Protein AF-A0A484LE27-F1 (afdb_monomer)

Solvent-accessible surface area (backbone atoms only — not comparable to full-atom values): 6486 Å² total; per-residue (Å²): 139,90,85,82,89,84,85,88,77,90,80,82,85,78,84,80,78,84,73,86,63,95,59,83,79,69,67,73,42,99,85,72,49,65,82,84,65,98,44,75,65,52,48,50,50,52,53,52,55,58,72,69,45,80,71,68,74,78,73,72,70,68,64,95,54,64,64,55,58,55,50,55,53,52,53,50,51,31,51,76,70,66,49,47,88,75,65,78,86,82,84,127

Sequence (92 aa):
MAGGKSKSKASKKKGNVETTSSAPQPFPYLDGSFLEFGSEEELTRFITYFAKRPISPPRVLPELFPQQKGYYDLDNQLKESGLWPFVSRNRT

Structure (mmCIF, N/CA/C/O backbone):
data_AF-A0A484LE27-F1
#
_entry.id   AF-A0A484LE27-F1
#
loop_
_atom_site.group_PDB
_atom_site.id
_atom_site.type_symbol
_atom_site.label_atom_id
_atom_site.label_alt_id
_atom_site.label_comp_id
_atom_site.label_asym_id
_atom_site.label_entity_id
_atom_site.label_seq_id
_atom_site.pdbx_PDB_ins_code
_atom_site.Cartn_x
_atom_site.Cartn_y
_atom_site.Cartn_z
_atom_site.occupancy
_atom_site.B_iso_or_equiv
_atom_site.auth_seq_id
_atom_site.auth_comp_id
_atom_site.auth_asym_id
_atom_site.auth_atom_id
_atom_site.pdbx_PDB_model_num
ATOM 1 N N . MET A 1 1 ? -51.353 59.093 -2.646 1.00 37.44 1 MET A N 1
ATOM 2 C CA . MET A 1 1 ? -50.374 59.989 -1.994 1.00 37.44 1 MET A CA 1
ATOM 3 C C . MET A 1 1 ? -49.322 59.145 -1.295 1.00 37.44 1 MET A C 1
ATOM 5 O O . MET A 1 1 ? -49.642 58.061 -0.829 1.00 37.44 1 MET A O 1
ATOM 9 N N . ALA A 1 2 ? -48.077 59.614 -1.333 1.00 42.78 2 ALA A N 1
ATOM 10 C CA . ALA A 1 2 ? -46.867 58.930 -0.894 1.00 42.78 2 ALA A CA 1
ATOM 11 C C . ALA A 1 2 ? -46.580 59.102 0.610 1.00 42.78 2 ALA A C 1
ATOM 13 O O . ALA A 1 2 ? -47.016 60.076 1.215 1.00 42.78 2 ALA A O 1
ATOM 14 N N . GLY A 1 3 ? -45.758 58.198 1.154 1.00 35.50 3 GLY A N 1
ATOM 15 C CA . GLY A 1 3 ? -45.096 58.304 2.462 1.00 35.50 3 GLY A CA 1
ATOM 16 C C . GLY A 1 3 ? -45.083 56.944 3.171 1.00 35.50 3 GLY A C 1
ATOM 17 O O . GLY A 1 3 ? -46.126 56.333 3.308 1.00 35.50 3 GLY A O 1
ATOM 18 N N . GLY A 1 4 ? -43.973 56.359 3.613 1.00 36.28 4 GLY A N 1
ATOM 19 C CA . GLY A 1 4 ? -42.605 56.840 3.728 1.00 36.28 4 GLY A CA 1
ATOM 20 C C . GLY A 1 4 ? -41.651 55.674 4.030 1.00 36.28 4 GLY A C 1
ATOM 21 O O . GLY A 1 4 ? -42.062 54.556 4.327 1.00 36.28 4 GLY A O 1
ATOM 22 N N . LYS A 1 5 ? -40.355 55.953 3.888 1.00 48.22 5 LYS A N 1
ATOM 23 C CA . LYS A 1 5 ? -39.224 55.036 4.082 1.00 48.22 5 LYS A CA 1
ATOM 24 C C . LYS A 1 5 ? -38.906 54.852 5.572 1.00 48.22 5 LYS A C 1
ATOM 26 O O . LYS A 1 5 ? -38.904 55.838 6.302 1.00 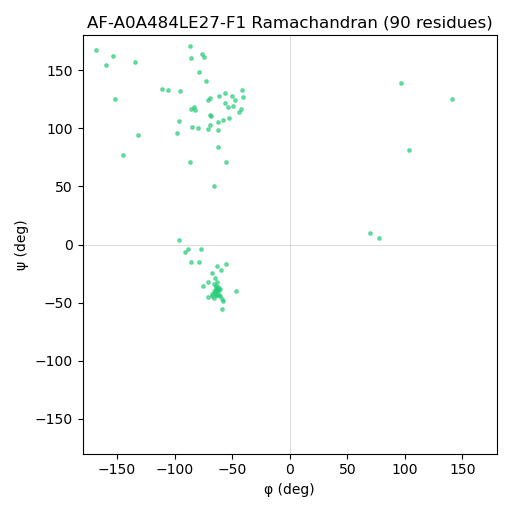48.22 5 LYS A O 1
ATOM 31 N N . SER A 1 6 ? -38.414 53.677 5.962 1.00 49.69 6 SER A N 1
ATOM 32 C CA . SER A 1 6 ? -37.451 53.550 7.068 1.00 49.69 6 SER A CA 1
ATOM 33 C C . SER A 1 6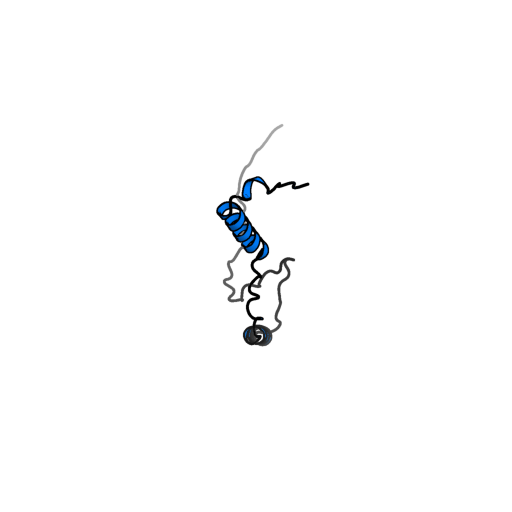 ? -36.547 52.321 6.887 1.00 49.69 6 SER A C 1
ATOM 35 O O . SER A 1 6 ? -36.994 51.204 6.654 1.00 49.69 6 SER A O 1
ATOM 37 N N . LYS A 1 7 ? -35.232 52.575 6.923 1.00 47.34 7 LYS A N 1
ATOM 38 C CA . LYS A 1 7 ? -34.141 51.588 6.962 1.00 47.34 7 LYS A CA 1
ATOM 39 C C . LYS A 1 7 ? -33.850 51.177 8.418 1.00 47.34 7 LYS A C 1
ATOM 41 O O . LYS A 1 7 ? -34.225 51.888 9.347 1.00 47.34 7 LYS A O 1
ATOM 46 N N . SER A 1 8 ? -33.005 50.146 8.557 1.00 47.59 8 SER A N 1
ATOM 47 C CA . SER A 1 8 ? -32.329 49.626 9.769 1.00 47.59 8 SER A CA 1
ATOM 48 C C . SER A 1 8 ? -33.068 48.435 10.405 1.00 47.59 8 SER A C 1
ATOM 50 O O . SER A 1 8 ? -34.286 48.411 10.407 1.00 47.59 8 SER A O 1
ATOM 52 N N . LYS A 1 9 ? -32.431 47.365 10.892 1.00 42.19 9 LYS A N 1
ATOM 53 C CA . LYS A 1 9 ? -31.162 47.226 11.624 1.00 42.19 9 LYS A CA 1
ATOM 54 C C . LYS A 1 9 ? -30.660 45.773 11.503 1.00 42.19 9 LYS A C 1
ATOM 56 O O . LYS A 1 9 ? -31.455 44.853 11.340 1.00 42.19 9 LYS A O 1
ATOM 61 N N . ALA A 1 10 ? -29.347 45.587 11.623 1.00 50.47 10 ALA A N 1
ATOM 62 C CA . ALA A 1 10 ? -28.663 44.297 11.659 1.00 50.47 10 ALA A CA 1
ATOM 63 C C . ALA A 1 10 ? -29.285 43.311 12.668 1.00 50.47 10 ALA A C 1
ATOM 65 O O . ALA A 1 10 ? -29.416 43.633 13.850 1.00 50.47 10 ALA A O 1
ATOM 66 N N . SER A 1 11 ? -29.605 42.097 12.209 1.00 47.41 11 SER A N 1
ATOM 67 C CA . SER A 1 11 ? -29.979 40.981 13.080 1.00 47.41 11 SER A CA 1
ATOM 68 C C . SER A 1 11 ? -28.752 40.110 13.338 1.00 47.41 11 SER A C 1
ATOM 70 O O . SER A 1 11 ? -28.242 39.408 12.467 1.00 47.41 11 SER A O 1
ATOM 72 N N . LYS A 1 12 ? -28.242 40.239 14.560 1.00 51.81 12 LYS A N 1
ATOM 73 C CA . LYS A 1 12 ? -27.126 39.504 15.149 1.00 51.81 12 LYS A CA 1
ATOM 74 C C . LYS A 1 12 ? -27.489 38.016 15.222 1.00 51.81 12 LYS A C 1
ATOM 76 O O . LYS A 1 12 ? -28.273 37.624 16.085 1.00 51.81 12 LYS A O 1
ATOM 81 N N . LYS A 1 13 ? -26.917 37.182 14.346 1.00 48.09 13 LYS A N 1
ATOM 82 C CA . LYS A 1 13 ? -27.009 35.720 14.466 1.00 48.09 13 LYS A CA 1
ATOM 83 C C . LYS A 1 13 ? -26.191 35.292 15.690 1.00 48.09 13 LYS A C 1
ATOM 85 O O . LYS A 1 13 ? -24.965 35.324 15.676 1.00 48.09 13 LYS A O 1
ATOM 90 N N . LYS A 1 14 ? -26.891 34.985 16.783 1.00 49.22 14 LYS A N 1
ATOM 91 C CA . LYS A 1 14 ? -26.350 34.288 17.953 1.00 49.22 14 LYS A CA 1
ATOM 92 C C . LYS A 1 14 ? -26.134 32.817 17.597 1.00 49.22 14 LYS A C 1
ATOM 94 O O . LYS A 1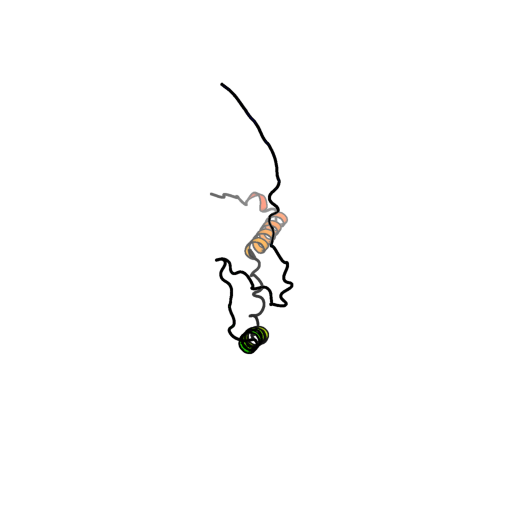 14 ? -27.005 32.216 16.977 1.00 49.22 14 LYS A O 1
ATOM 99 N N . GLY A 1 15 ? -25.033 32.258 18.090 1.00 46.16 15 GLY A N 1
ATOM 100 C CA . GLY A 1 15 ? -24.893 30.824 18.323 1.00 46.16 15 GLY A CA 1
ATOM 101 C C . GLY A 1 15 ? -24.056 30.083 17.289 1.00 46.16 15 GLY A C 1
ATOM 102 O O . GLY A 1 15 ? -24.597 29.396 16.434 1.00 46.16 15 GLY A O 1
ATOM 103 N N . ASN A 1 16 ? -22.737 30.147 17.434 1.00 42.59 16 ASN A N 1
ATOM 104 C CA . ASN A 1 16 ? -21.967 28.912 17.440 1.00 42.59 16 ASN A CA 1
ATOM 105 C C . ASN A 1 16 ? -21.041 29.012 18.648 1.00 42.59 16 ASN A C 1
ATOM 107 O O . ASN A 1 16 ? -20.040 29.724 18.620 1.00 42.59 16 ASN A O 1
ATOM 111 N N . VAL A 1 17 ? -21.491 28.447 19.766 1.00 44.12 17 VAL A N 1
ATOM 112 C CA . VAL A 1 17 ? -20.615 28.228 20.910 1.00 44.12 17 VAL A CA 1
ATOM 113 C C . VAL A 1 17 ? -19.667 27.146 20.432 1.00 44.12 17 VAL A C 1
ATOM 115 O O . VAL A 1 17 ? -20.100 26.025 20.185 1.00 44.12 17 VAL A O 1
ATOM 118 N N . GLU A 1 18 ? -18.401 27.501 20.247 1.00 47.88 18 GLU A N 1
ATOM 119 C CA . GLU A 1 18 ? -17.327 26.523 20.169 1.00 47.88 18 GLU A CA 1
ATOM 120 C C . GLU A 1 18 ? -17.279 25.808 21.522 1.00 47.88 18 GLU A C 1
ATOM 122 O O . GLU A 1 18 ? -16.581 26.201 22.453 1.00 47.88 18 GLU A O 1
ATOM 127 N N . THR A 1 19 ? -18.124 24.791 21.678 1.00 39.12 19 THR A N 1
ATOM 128 C CA . THR A 1 19 ? -17.952 23.792 22.717 1.00 39.12 19 THR A CA 1
ATOM 129 C C . THR A 1 19 ? -16.749 22.975 22.306 1.00 39.12 19 THR A C 1
ATOM 131 O O . THR A 1 19 ? -16.846 22.089 21.457 1.00 39.12 19 THR A O 1
ATOM 134 N N . THR A 1 20 ? -15.619 23.306 22.921 1.00 48.00 20 THR A N 1
ATOM 135 C CA . THR A 1 20 ? -14.439 22.462 23.090 1.00 48.00 20 THR A CA 1
ATOM 136 C C . THR A 1 20 ? -14.869 21.164 23.782 1.00 48.00 20 THR A C 1
ATOM 138 O O . THR A 1 20 ? -14.647 20.966 24.973 1.00 48.00 20 THR A O 1
ATOM 141 N N . SER A 1 21 ? -15.591 20.304 23.066 1.00 47.66 21 SER A N 1
ATOM 142 C CA . SER A 1 21 ? -15.928 18.971 23.534 1.00 47.66 21 SER A CA 1
ATOM 143 C C . SER A 1 21 ? -14.721 18.098 23.250 1.00 47.66 21 SER A C 1
ATOM 145 O O . SER A 1 21 ? -14.325 17.921 22.099 1.00 47.66 21 SER A O 1
ATOM 147 N N . SER A 1 22 ? -14.119 17.609 24.329 1.00 57.72 22 SER A N 1
ATOM 148 C CA . SER A 1 22 ? -13.028 16.637 24.381 1.00 57.72 22 SER A CA 1
ATOM 149 C C . SER A 1 22 ? -13.484 15.263 23.856 1.00 57.72 22 SER A C 1
ATOM 151 O O . SER A 1 22 ? -13.338 14.250 24.534 1.00 57.72 22 SER A O 1
ATOM 153 N N . ALA A 1 23 ? -14.104 15.219 22.682 1.00 60.34 23 ALA A N 1
ATOM 154 C CA . ALA A 1 23 ? -14.513 13.996 22.015 1.00 60.34 23 ALA A CA 1
ATOM 155 C C . ALA A 1 23 ? -13.554 13.748 20.841 1.00 60.34 23 ALA A C 1
ATOM 157 O O . ALA A 1 23 ? -13.253 14.691 20.099 1.00 60.34 23 ALA A O 1
ATOM 158 N N . PRO A 1 24 ? -13.030 12.518 20.675 1.00 61.72 24 PRO A N 1
ATOM 159 C CA . PRO A 1 24 ? -12.133 12.201 19.571 1.00 61.72 24 PRO A CA 1
ATOM 160 C C . PRO A 1 24 ? -12.828 12.537 18.250 1.00 61.72 24 PRO A C 1
ATOM 162 O O . PRO A 1 24 ? -13.988 12.176 18.052 1.00 61.72 24 PRO A O 1
ATOM 165 N N . GLN A 1 25 ? -12.135 13.268 17.370 1.00 67.38 25 GLN A N 1
ATOM 166 C CA . GLN A 1 25 ? -12.699 13.651 16.079 1.00 67.38 25 GLN A CA 1
ATOM 167 C C . GLN A 1 25 ? -13.126 12.382 15.326 1.00 67.38 25 GLN A C 1
ATOM 169 O O . GLN A 1 25 ? -12.283 11.506 15.109 1.00 67.38 25 GLN A O 1
ATOM 174 N N . PRO A 1 26 ? -14.409 12.250 14.943 1.00 70.81 26 PRO A N 1
ATOM 175 C CA . PRO A 1 26 ? -14.851 11.114 14.153 1.00 70.81 26 PRO A CA 1
ATOM 176 C C . PRO A 1 26 ? -14.102 11.138 12.823 1.00 70.81 26 PRO A C 1
ATOM 178 O O . PRO A 1 26 ? -14.078 12.164 12.147 1.00 70.81 26 PRO A O 1
ATOM 181 N N . PHE A 1 27 ? -13.466 10.024 12.461 1.00 62.81 27 PHE A N 1
ATOM 182 C CA . PHE A 1 27 ? -12.824 9.870 11.159 1.00 62.81 27 PHE A CA 1
ATOM 183 C C . PHE A 1 27 ? -13.923 9.827 10.086 1.00 62.81 27 PHE A C 1
ATOM 185 O O . PHE A 1 27 ? -14.675 8.850 10.063 1.00 62.81 27 PHE A O 1
ATOM 192 N N . PRO A 1 28 ? -14.065 10.856 9.225 1.00 69.38 28 PRO A N 1
ATOM 193 C CA . PRO A 1 28 ? -15.119 10.862 8.222 1.00 69.38 28 PRO A CA 1
ATOM 194 C C . PRO A 1 28 ? -14.800 9.821 7.144 1.00 69.38 28 PRO A C 1
ATOM 196 O O . PRO A 1 28 ? -13.721 9.845 6.543 1.00 69.38 28 PRO A O 1
ATOM 199 N N . TYR A 1 29 ? -15.732 8.898 6.905 1.00 70.50 29 TYR A N 1
ATOM 200 C CA . TYR A 1 29 ? -15.642 7.944 5.803 1.00 70.50 29 TYR A CA 1
ATOM 201 C C . TYR A 1 29 ? -15.982 8.622 4.466 1.00 70.50 29 TYR A C 1
ATOM 203 O O . TYR A 1 29 ? -16.541 9.718 4.422 1.00 70.50 29 TYR A O 1
ATOM 211 N N . LEU A 1 30 ? -15.620 7.978 3.352 1.00 75.75 30 LEU A N 1
ATOM 212 C CA . LEU A 1 30 ? -15.777 8.525 1.992 1.00 75.75 30 LEU A CA 1
ATOM 213 C C . LEU A 1 30 ? -17.236 8.845 1.616 1.00 75.75 30 LEU A C 1
ATOM 215 O O . LEU A 1 30 ? -17.475 9.651 0.722 1.00 75.75 30 LEU A O 1
ATOM 219 N N . ASP A 1 31 ? -18.196 8.226 2.296 1.00 86.25 31 ASP A N 1
ATOM 220 C CA . ASP A 1 31 ? -19.639 8.426 2.147 1.00 86.25 31 ASP A CA 1
ATOM 221 C C . ASP A 1 31 ? -20.228 9.411 3.177 1.00 86.25 31 ASP A C 1
ATOM 223 O O . ASP A 1 31 ? -21.439 9.622 3.216 1.00 86.25 31 ASP A O 1
ATOM 227 N N . GLY A 1 32 ? -19.382 10.025 4.009 1.00 81.25 32 GLY A N 1
ATOM 228 C CA . GLY A 1 32 ? -19.797 10.928 5.080 1.00 81.25 32 GLY A CA 1
ATOM 229 C C . GLY A 1 32 ? -20.346 10.222 6.321 1.00 81.25 32 GLY A C 1
ATOM 230 O O . GLY A 1 32 ? -20.809 10.902 7.237 1.00 81.25 32 GLY A O 1
ATOM 231 N N . SER A 1 33 ? -20.291 8.888 6.383 1.00 80.00 33 SER A N 1
ATOM 232 C CA . SER A 1 33 ? -20.593 8.156 7.612 1.00 80.00 33 SER A CA 1
ATOM 233 C C . SER A 1 33 ? -19.449 8.287 8.629 1.00 80.00 33 SER A C 1
ATOM 235 O O . SER A 1 33 ? -18.318 8.649 8.288 1.00 80.00 33 SER A O 1
ATOM 237 N N . PHE A 1 34 ? -19.740 8.002 9.898 1.00 78.75 34 PHE A N 1
ATOM 238 C CA . PHE A 1 34 ? -18.748 7.912 10.971 1.00 78.75 34 PHE A CA 1
ATOM 239 C C . PHE A 1 34 ? -18.994 6.657 11.811 1.00 78.75 34 PHE A C 1
ATOM 241 O O . PHE A 1 34 ? -20.098 6.116 11.835 1.00 78.75 34 PHE A O 1
ATOM 248 N N . LEU A 1 35 ? -17.949 6.191 12.497 1.00 82.31 35 LEU A N 1
ATOM 249 C CA . LEU A 1 35 ? -18.045 5.063 13.416 1.00 82.31 35 LEU A CA 1
ATOM 250 C C . LEU A 1 35 ? -18.484 5.577 14.784 1.00 82.31 35 LEU A C 1
ATOM 252 O O . LEU A 1 35 ? -17.772 6.362 15.410 1.00 82.31 35 LEU A O 1
ATOM 256 N N . GLU A 1 36 ? -19.656 5.147 15.231 1.00 85.75 36 GLU A N 1
ATOM 257 C CA . GLU A 1 36 ? -20.180 5.466 16.555 1.00 85.75 36 GLU A CA 1
ATOM 258 C C . GLU A 1 36 ? -19.850 4.329 17.529 1.00 85.75 36 GLU A C 1
ATOM 260 O O . GLU A 1 36 ? -20.046 3.155 17.212 1.00 85.75 36 GLU A O 1
ATOM 265 N N . PHE A 1 37 ? -19.329 4.679 18.707 1.00 87.69 37 PHE A N 1
ATOM 266 C CA . PHE A 1 37 ? -19.078 3.741 19.802 1.00 87.69 37 PHE A CA 1
ATOM 267 C C . PHE A 1 37 ? -20.045 4.043 20.945 1.00 87.69 37 PHE A C 1
ATOM 269 O O . PHE A 1 37 ? -20.193 5.202 21.332 1.00 87.69 37 PHE A O 1
ATOM 276 N N . GLY A 1 38 ? -20.676 3.008 21.499 1.00 90.75 38 GLY A N 1
ATOM 277 C CA . GLY A 1 38 ? -21.629 3.130 22.602 1.00 90.75 38 GLY A CA 1
ATOM 278 C C . GLY A 1 38 ? -20.966 3.308 23.969 1.00 90.75 38 GLY A C 1
ATOM 279 O O . GLY A 1 38 ? -21.633 3.711 24.921 1.00 90.75 38 GLY A O 1
ATOM 280 N N . SER A 1 39 ? -19.664 3.025 24.084 1.00 90.88 39 SER A N 1
ATOM 281 C CA . SER A 1 39 ? -18.899 3.212 25.320 1.00 90.88 39 SER A CA 1
ATOM 282 C C . SER A 1 39 ? -17.404 3.452 25.071 1.00 90.88 39 SER A C 1
ATOM 284 O O . SER A 1 39 ? -16.865 3.138 24.002 1.00 90.88 39 SER A O 1
ATOM 286 N N . GLU A 1 40 ? -16.699 3.984 26.073 1.00 89.62 40 GLU A N 1
ATOM 287 C CA . GLU A 1 40 ? -15.246 4.197 26.001 1.00 89.62 40 GLU A CA 1
ATOM 288 C C . GLU A 1 40 ? -14.461 2.878 25.905 1.00 89.62 40 GLU A C 1
ATOM 290 O O . GLU A 1 40 ? -13.408 2.794 25.261 1.00 89.62 40 GLU A O 1
ATOM 295 N N . GLU A 1 41 ? -15.003 1.801 26.467 1.00 92.19 41 GLU A N 1
ATOM 296 C CA . GLU A 1 41 ? -14.434 0.461 26.383 1.00 92.19 41 GLU A CA 1
ATOM 297 C C . GLU A 1 41 ? -14.571 -0.124 24.977 1.00 92.19 41 GLU A C 1
ATOM 299 O O . GLU A 1 41 ?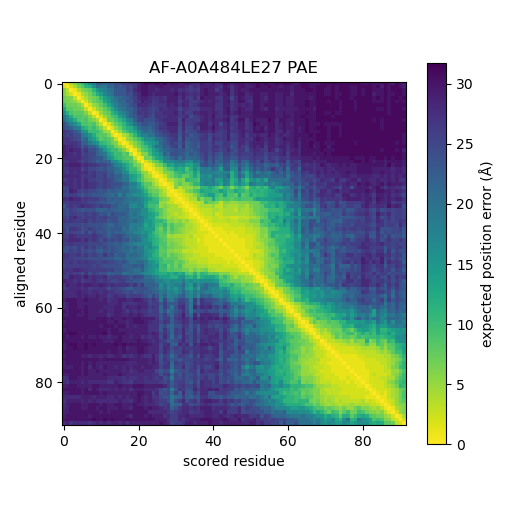 -13.715 -0.901 24.552 1.00 92.19 41 GLU A O 1
ATOM 304 N N . GLU A 1 42 ? -15.630 0.201 24.231 1.00 92.00 42 GLU A N 1
ATOM 305 C CA . GLU A 1 42 ? -15.759 -0.186 22.818 1.00 92.00 42 GLU A CA 1
ATOM 306 C C . GLU A 1 42 ? -14.707 0.500 21.952 1.00 92.00 42 GLU A C 1
ATOM 308 O O . GLU A 1 42 ? -14.005 -0.183 21.201 1.00 92.00 42 GLU A O 1
ATOM 313 N N . LEU A 1 43 ? -14.517 1.810 22.134 1.00 89.50 43 LEU A N 1
ATOM 314 C CA . LEU A 1 43 ? -13.457 2.566 21.466 1.00 89.50 43 LEU A CA 1
ATOM 315 C C . LEU A 1 43 ? -12.075 1.975 21.784 1.00 89.50 43 LEU A C 1
ATOM 317 O O . LEU A 1 43 ? -11.276 1.699 20.886 1.00 89.50 43 LEU A O 1
ATOM 321 N N . THR A 1 44 ? -11.803 1.721 23.065 1.00 90.62 44 THR A N 1
ATOM 322 C CA . THR A 1 44 ? -10.510 1.192 23.518 1.00 90.62 44 THR A CA 1
ATOM 323 C C . THR A 1 44 ? -10.250 -0.213 22.973 1.00 90.62 44 THR A C 1
ATOM 325 O O . THR A 1 44 ? -9.141 -0.509 22.511 1.00 90.62 44 THR A O 1
ATOM 328 N N . ARG A 1 45 ? -11.268 -1.084 22.965 1.00 90.06 45 ARG A N 1
ATOM 329 C CA . ARG A 1 45 ? -11.182 -2.429 22.373 1.00 90.06 45 ARG A CA 1
ATOM 330 C C . ARG A 1 45 ? -10.943 -2.363 20.871 1.00 90.06 45 ARG A C 1
ATOM 332 O O . ARG A 1 45 ? -10.081 -3.092 20.382 1.00 90.06 45 ARG A O 1
ATOM 339 N N . PHE A 1 46 ? -11.641 -1.477 20.164 1.00 89.56 46 PHE A N 1
ATOM 340 C CA . PHE A 1 46 ? -11.461 -1.263 18.731 1.00 89.56 46 PHE A CA 1
ATOM 341 C C . PHE A 1 46 ? -10.022 -0.843 18.413 1.00 89.56 46 PHE A C 1
ATOM 343 O O . PHE A 1 46 ? -9.330 -1.539 17.671 1.00 89.56 46 PHE A O 1
ATOM 350 N N . ILE A 1 47 ? -9.520 0.224 19.041 1.00 86.50 47 ILE A N 1
ATOM 351 C CA . ILE A 1 47 ? -8.154 0.717 18.803 1.00 86.50 47 ILE A CA 1
ATOM 352 C C . ILE A 1 47 ? -7.122 -0.368 19.129 1.00 86.50 47 ILE A C 1
ATOM 354 O O . ILE A 1 47 ? -6.237 -0.641 18.320 1.00 86.50 47 ILE A O 1
ATOM 358 N N . THR A 1 48 ? -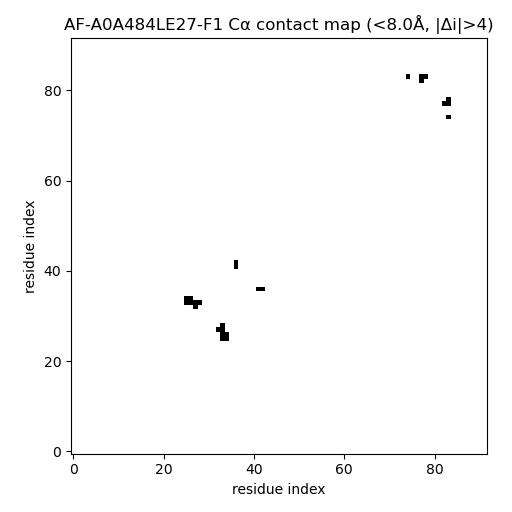7.259 -1.037 20.276 1.00 89.94 48 THR A N 1
ATOM 359 C CA . THR A 1 48 ? -6.324 -2.091 20.707 1.00 89.94 48 THR A CA 1
ATOM 360 C C . THR A 1 48 ? -6.307 -3.272 19.740 1.00 89.94 48 THR A C 1
ATOM 362 O O . THR A 1 48 ? -5.250 -3.845 19.466 1.00 89.94 48 THR A O 1
ATOM 365 N N . TYR A 1 49 ? -7.473 -3.649 19.218 1.00 85.25 49 TYR A N 1
ATOM 366 C CA . TYR A 1 49 ? -7.610 -4.740 18.266 1.00 85.25 49 TYR A CA 1
ATOM 367 C C . TYR A 1 49 ? -6.864 -4.452 16.960 1.00 85.25 49 TYR A C 1
ATOM 369 O O . TYR A 1 49 ? -6.139 -5.315 16.467 1.00 85.25 49 TYR A O 1
ATOM 377 N N . PHE A 1 50 ? -6.979 -3.232 16.432 1.00 82.06 50 PHE A N 1
ATOM 378 C CA . PHE A 1 50 ? -6.260 -2.825 15.224 1.00 82.06 50 PHE A CA 1
ATOM 379 C C . PHE A 1 50 ? -4.776 -2.544 15.474 1.00 82.06 50 PHE A C 1
ATOM 381 O O . PHE A 1 50 ? -3.957 -2.912 14.640 1.00 82.06 50 PHE A O 1
ATOM 388 N N . ALA A 1 51 ? -4.410 -1.985 16.628 1.00 81.62 51 ALA A N 1
ATOM 389 C CA . ALA A 1 51 ? -3.014 -1.725 16.987 1.00 81.62 51 ALA A CA 1
ATOM 390 C C . ALA A 1 51 ? -2.178 -3.011 17.100 1.00 81.62 51 ALA A C 1
ATOM 392 O O . ALA A 1 51 ? -0.986 -3.006 16.804 1.00 81.62 51 ALA A O 1
ATOM 393 N N . LYS A 1 52 ? -2.800 -4.121 17.521 1.00 80.94 52 LYS A N 1
ATOM 394 C CA . LYS A 1 52 ? -2.151 -5.439 17.628 1.00 80.94 52 LYS A CA 1
ATOM 395 C C . LYS A 1 52 ? -2.163 -6.234 16.331 1.00 80.94 52 LYS A C 1
ATOM 397 O O . LYS A 1 52 ? -1.462 -7.242 16.238 1.00 80.94 52 LYS A O 1
ATOM 402 N N . ARG A 1 53 ? -2.979 -5.846 15.348 1.00 73.38 53 ARG A N 1
ATOM 403 C CA . ARG A 1 53 ? -2.985 -6.548 14.070 1.00 73.38 53 ARG A CA 1
ATOM 404 C C . ARG A 1 53 ? -1.661 -6.251 13.376 1.00 73.38 53 ARG A C 1
ATOM 406 O O . ARG A 1 53 ? -1.342 -5.076 13.196 1.00 73.38 53 ARG A O 1
ATOM 413 N N . PRO A 1 54 ? -0.900 -7.280 12.962 1.00 70.62 54 PRO A N 1
ATOM 414 C CA . PRO A 1 54 ? 0.197 -7.056 12.046 1.00 70.62 54 PRO A CA 1
ATOM 415 C C . PRO A 1 54 ? -0.421 -6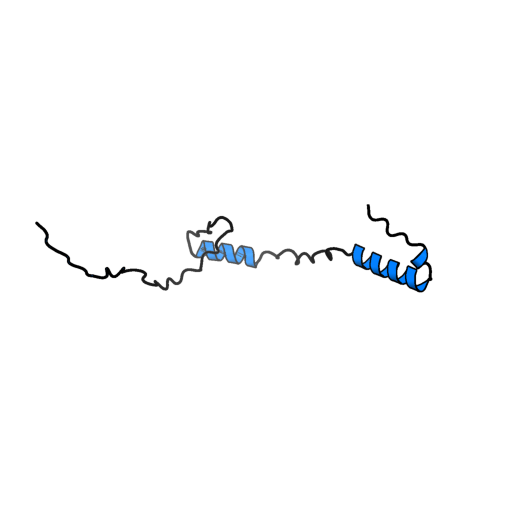.420 10.806 1.00 70.62 54 PRO A C 1
ATOM 417 O O . PRO A 1 54 ? -1.165 -7.065 10.063 1.00 70.62 54 PRO A O 1
ATOM 420 N N . ILE A 1 55 ? -0.174 -5.122 10.627 1.00 68.38 55 ILE A N 1
ATOM 421 C CA . ILE A 1 55 ? -0.392 -4.465 9.347 1.00 68.38 55 ILE A CA 1
ATOM 422 C C . ILE A 1 55 ? 0.408 -5.333 8.394 1.00 68.38 55 ILE A C 1
ATOM 424 O O . ILE A 1 55 ? 1.602 -5.546 8.627 1.00 68.38 55 ILE A O 1
ATOM 428 N N . SER A 1 56 ? -0.278 -5.944 7.419 1.00 69.12 56 SER A N 1
ATOM 429 C CA . SER A 1 56 ? 0.381 -6.784 6.422 1.00 69.12 56 SER A CA 1
ATOM 430 C C . SER A 1 56 ? 1.664 -6.074 6.018 1.00 69.12 56 SER A C 1
ATOM 432 O O . SER A 1 56 ? 1.559 -4.855 5.806 1.00 69.12 56 SER A O 1
ATOM 434 N N . PRO A 1 57 ? 2.820 -6.772 5.955 1.00 74.88 57 PRO A N 1
ATOM 435 C CA . PRO A 1 57 ? 4.082 -6.144 5.597 1.00 74.88 57 PRO A CA 1
ATOM 436 C C . PRO A 1 57 ? 3.796 -5.167 4.473 1.00 74.88 57 PRO A C 1
ATOM 438 O O . PRO A 1 57 ? 3.071 -5.584 3.554 1.00 74.88 57 PRO A O 1
ATOM 441 N N . PRO A 1 58 ? 4.203 -3.886 4.608 1.00 70.94 58 PRO A N 1
ATOM 442 C CA . PRO A 1 58 ? 3.864 -2.861 3.637 1.00 70.94 58 PRO A CA 1
ATOM 443 C C . PRO A 1 58 ? 4.099 -3.502 2.290 1.00 70.94 58 PRO A C 1
ATOM 445 O O . PRO A 1 58 ? 5.209 -3.975 2.040 1.00 70.94 58 PRO A O 1
ATOM 448 N N . ARG A 1 59 ? 3.012 -3.697 1.526 1.00 66.75 59 ARG A N 1
ATOM 449 C CA . ARG A 1 59 ? 3.107 -4.376 0.242 1.00 66.75 59 ARG A CA 1
ATOM 450 C C . ARG A 1 59 ? 4.014 -3.456 -0.539 1.00 66.75 59 ARG A C 1
ATOM 452 O O . ARG A 1 59 ? 3.560 -2.394 -0.956 1.00 66.75 59 ARG A O 1
ATOM 459 N N . VAL A 1 60 ? 5.302 -3.799 -0.597 1.00 69.69 60 VAL A N 1
ATOM 460 C CA . VAL A 1 60 ? 6.274 -3.118 -1.431 1.00 69.69 60 VAL A CA 1
ATOM 461 C C . VAL A 1 60 ? 5.596 -3.176 -2.773 1.00 69.69 60 VAL A C 1
ATOM 463 O O . VAL A 1 60 ? 5.356 -4.275 -3.281 1.00 69.69 60 VAL A O 1
ATOM 466 N N . LEU A 1 61 ? 5.124 -2.017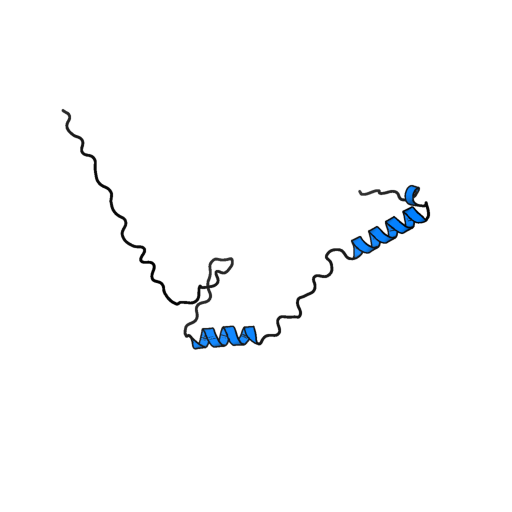 -3.237 1.00 70.56 61 LEU A N 1
ATOM 467 C CA . LEU A 1 61 ? 4.537 -1.918 -4.556 1.00 70.56 61 LEU A CA 1
ATOM 468 C C . LEU A 1 61 ? 5.568 -2.592 -5.452 1.00 70.56 61 LEU A C 1
ATOM 470 O O . LEU A 1 61 ? 6.723 -2.151 -5.427 1.00 70.56 61 LEU A O 1
ATOM 474 N N . PRO A 1 62 ? 5.216 -3.686 -6.158 1.00 70.75 62 PRO A N 1
ATOM 475 C CA . PRO A 1 62 ? 6.065 -4.137 -7.238 1.00 70.75 62 PRO A CA 1
ATOM 476 C C . PRO A 1 62 ? 6.356 -2.879 -8.036 1.00 70.75 62 PRO A C 1
ATOM 478 O O . PRO A 1 62 ? 5.407 -2.145 -8.338 1.00 70.75 62 PRO A O 1
ATOM 481 N N . GLU A 1 63 ? 7.642 -2.571 -8.233 1.00 72.75 63 GLU A N 1
ATOM 482 C CA . GLU A 1 63 ? 8.053 -1.420 -9.029 1.00 72.75 63 GLU A CA 1
ATOM 483 C C . GLU A 1 63 ? 7.137 -1.413 -10.238 1.00 72.75 63 GLU A C 1
ATOM 485 O O . GLU A 1 63 ? 7.081 -2.428 -10.928 1.00 72.75 63 GLU A O 1
ATOM 490 N N . LEU A 1 64 ? 6.311 -0.369 -10.393 1.00 69.31 64 LEU A N 1
ATOM 491 C CA . LEU A 1 64 ? 5.106 -0.438 -11.234 1.00 69.31 64 LEU A CA 1
ATOM 492 C C . LEU A 1 64 ? 5.431 -0.885 -12.670 1.00 69.31 64 LEU A C 1
ATOM 494 O O . LEU A 1 64 ? 4.547 -1.359 -13.376 1.00 69.31 64 LEU A O 1
ATOM 498 N N . PHE A 1 65 ? 6.709 -0.807 -13.066 1.00 64.81 65 PHE A N 1
ATOM 499 C CA . PHE A 1 65 ? 7.237 -1.295 -14.328 1.00 64.81 65 PHE A CA 1
ATOM 500 C C . PHE A 1 65 ? 8.670 -1.860 -14.193 1.00 64.81 65 PHE A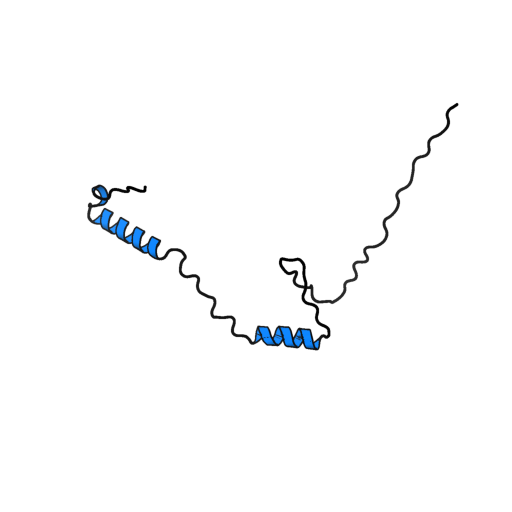 C 1
ATOM 502 O O . PHE A 1 65 ? 9.620 -1.230 -14.663 1.00 64.81 65 PHE A O 1
ATOM 509 N N . PRO A 1 66 ? 8.886 -3.083 -13.669 1.00 66.50 66 PRO A N 1
ATOM 510 C CA . PRO A 1 66 ? 10.229 -3.672 -13.657 1.00 66.50 66 PRO A CA 1
ATOM 511 C C . PRO A 1 66 ? 10.695 -4.001 -15.088 1.00 66.50 66 PRO A C 1
ATOM 513 O O . PRO A 1 66 ? 11.883 -4.013 -15.398 1.00 66.50 66 PRO A O 1
ATOM 516 N N . GLN A 1 67 ? 9.733 -4.196 -15.992 1.00 64.38 67 GLN A N 1
ATOM 517 C CA . GLN A 1 67 ? 9.934 -4.411 -17.421 1.00 64.38 67 GLN A CA 1
ATOM 518 C C . GLN A 1 67 ? 10.561 -3.190 -18.099 1.00 64.38 67 GLN A C 1
ATOM 520 O O . GLN A 1 67 ? 11.387 -3.360 -18.989 1.00 64.38 67 GLN A O 1
ATOM 525 N N . GLN A 1 68 ? 10.222 -1.965 -17.670 1.00 66.12 68 GLN A N 1
ATOM 526 C CA . GLN A 1 68 ? 10.822 -0.760 -18.247 1.00 66.12 68 GLN A CA 1
ATOM 527 C C . GLN A 1 68 ? 12.331 -0.740 -18.015 1.00 66.12 68 GLN A C 1
ATOM 529 O O . GLN A 1 68 ? 13.072 -0.427 -18.941 1.00 66.12 68 GLN A O 1
ATOM 534 N N . LYS A 1 69 ? 12.792 -1.161 -16.830 1.00 67.56 69 LYS A N 1
ATOM 535 C CA . LYS A 1 69 ? 14.224 -1.247 -16.527 1.00 67.56 69 LYS A CA 1
ATOM 536 C C . LYS A 1 69 ? 14.959 -2.209 -17.465 1.00 67.56 69 LYS A C 1
ATOM 538 O O . LYS A 1 69 ? 15.978 -1.832 -18.027 1.00 67.56 69 LYS A O 1
ATOM 543 N N . GLY A 1 70 ? 14.381 -3.383 -17.729 1.00 73.88 70 GLY A N 1
ATOM 544 C CA . GLY A 1 70 ? 14.943 -4.337 -18.693 1.00 73.88 70 GLY A CA 1
ATOM 545 C C . GLY A 1 70 ? 15.005 -3.800 -20.129 1.00 73.88 70 GLY A C 1
ATOM 546 O O . GLY A 1 70 ? 15.979 -4.048 -20.833 1.00 73.88 70 GLY A O 1
ATOM 547 N N . TYR A 1 71 ? 14.009 -3.018 -20.559 1.00 75.44 71 TYR A N 1
ATOM 548 C CA . TYR A 1 71 ? 14.025 -2.383 -21.883 1.00 75.44 71 TYR A CA 1
ATOM 549 C C . TYR A 1 71 ? 15.129 -1.332 -22.027 1.00 75.44 71 TYR A C 1
ATOM 551 O O . TYR A 1 71 ? 15.768 -1.274 -23.073 1.00 75.44 71 TYR A O 1
ATOM 559 N N . TYR A 1 72 ? 15.376 -0.520 -20.995 1.00 80.12 72 TYR A N 1
ATOM 560 C CA . TYR A 1 72 ? 16.458 0.467 -21.039 1.00 80.12 72 TYR A CA 1
ATOM 561 C C . TYR A 1 72 ? 17.835 -0.196 -21.137 1.00 80.12 72 TYR A C 1
ATOM 563 O O . TYR A 1 72 ? 18.680 0.276 -21.895 1.00 80.12 72 TYR A O 1
ATOM 571 N N . ASP A 1 73 ? 18.043 -1.308 -20.432 1.00 84.62 73 ASP A N 1
ATOM 572 C CA . ASP A 1 73 ? 19.306 -2.047 -20.482 1.00 84.62 73 ASP A CA 1
ATOM 573 C C . ASP A 1 73 ? 19.530 -2.700 -21.856 1.00 84.62 73 ASP A C 1
ATOM 575 O O . ASP A 1 73 ? 20.619 -2.585 -22.420 1.00 84.62 73 ASP A O 1
ATOM 579 N N . LEU A 1 74 ? 18.490 -3.302 -22.447 1.00 84.75 74 LEU A N 1
ATOM 580 C CA . LEU A 1 74 ? 18.543 -3.842 -23.812 1.00 84.75 74 LEU A CA 1
ATOM 581 C C . LEU A 1 74 ? 18.821 -2.746 -24.848 1.00 84.75 74 LEU A C 1
ATOM 583 O O . LEU A 1 74 ? 19.662 -2.924 -25.731 1.00 84.75 74 LEU A O 1
ATOM 587 N N . ASP A 1 75 ? 18.155 -1.595 -24.722 1.00 86.38 75 ASP A N 1
ATOM 588 C CA . ASP A 1 75 ? 18.372 -0.452 -25.606 1.00 86.38 75 ASP A CA 1
ATOM 589 C C . ASP A 1 75 ? 19.824 0.053 -25.526 1.00 86.38 75 ASP A C 1
ATOM 591 O O . ASP A 1 75 ? 20.417 0.420 -26.543 1.00 86.38 75 ASP A O 1
ATOM 595 N N . ASN A 1 76 ? 20.414 0.058 -24.327 1.00 87.88 76 ASN A N 1
ATOM 596 C CA . ASN A 1 76 ? 21.809 0.444 -24.121 1.00 87.88 76 ASN A CA 1
ATOM 597 C C . ASN A 1 76 ? 22.775 -0.565 -24.761 1.00 87.88 76 ASN A C 1
ATOM 599 O O . ASN A 1 76 ? 23.673 -0.157 -25.495 1.00 87.88 76 ASN A O 1
ATOM 603 N N . GLN A 1 77 ? 22.538 -1.870 -24.599 1.00 90.31 77 GLN A N 1
ATOM 604 C CA . GLN A 1 77 ? 23.343 -2.918 -25.242 1.00 90.31 77 GLN A CA 1
ATOM 605 C C . GLN A 1 77 ? 23.272 -2.866 -26.778 1.00 90.31 77 GLN A C 1
ATOM 607 O O . GLN A 1 77 ? 24.277 -3.058 -27.467 1.00 90.31 77 GLN A O 1
ATOM 612 N N . LEU A 1 78 ? 22.099 -2.568 -27.343 1.00 90.00 78 LEU A N 1
ATOM 613 C CA . LEU A 1 78 ? 21.918 -2.390 -28.789 1.00 90.00 78 LEU A CA 1
ATOM 614 C C . LEU A 1 78 ? 22.679 -1.166 -29.324 1.00 90.00 78 LEU A C 1
ATOM 616 O O . LEU A 1 78 ? 23.186 -1.194 -30.447 1.00 90.00 78 LEU A O 1
ATOM 620 N N . LYS A 1 79 ? 22.791 -0.099 -28.526 1.00 87.38 79 LYS A N 1
ATOM 621 C CA . LYS A 1 79 ? 23.616 1.070 -28.869 1.00 87.38 79 LYS A CA 1
ATOM 622 C C . LYS A 1 79 ? 25.106 0.757 -28.794 1.00 87.38 79 LYS A C 1
ATOM 624 O O . LYS A 1 79 ? 25.826 1.105 -29.724 1.00 87.38 79 LYS A O 1
ATOM 629 N N . GLU A 1 80 ? 25.554 0.078 -27.740 1.00 91.94 80 GLU A N 1
ATOM 630 C CA . GLU A 1 80 ? 26.965 -0.299 -27.557 1.00 91.94 80 GLU A CA 1
ATOM 631 C C . GLU A 1 80 ? 27.459 -1.275 -28.631 1.00 91.94 80 GLU A C 1
ATOM 633 O O . GLU A 1 80 ? 28.577 -1.149 -29.121 1.00 91.94 80 GLU A O 1
ATOM 638 N N . SER A 1 81 ? 26.608 -2.209 -29.055 1.00 91.56 81 SER A N 1
ATOM 639 C CA . SER A 1 81 ? 26.911 -3.155 -30.139 1.00 91.56 81 SER A CA 1
ATOM 640 C C . SER A 1 81 ? 26.821 -2.545 -31.545 1.00 91.56 81 SER A C 1
ATOM 642 O O . SER A 1 81 ? 27.099 -3.231 -32.527 1.00 91.56 81 SER A O 1
ATOM 644 N N . GLY A 1 82 ? 26.419 -1.273 -31.673 1.00 90.88 82 GLY A N 1
ATOM 645 C CA . GLY A 1 82 ? 26.230 -0.604 -32.964 1.00 90.88 82 GLY A CA 1
ATOM 646 C C . GLY A 1 82 ? 25.034 -1.125 -33.772 1.00 90.88 82 GLY A C 1
ATOM 647 O O . GLY A 1 82 ? 24.869 -0.757 -34.933 1.00 90.88 82 GLY A O 1
ATOM 648 N N . LEU A 1 83 ? 24.186 -1.961 -33.169 1.00 88.56 83 LEU A N 1
ATOM 649 C CA . LEU A 1 83 ? 23.027 -2.590 -33.809 1.00 88.56 83 LEU A CA 1
ATOM 650 C C . LEU A 1 83 ? 21.751 -1.740 -33.726 1.00 88.56 83 LEU A C 1
ATOM 652 O O . LEU A 1 83 ? 20.736 -2.078 -34.333 1.00 88.56 83 LEU A O 1
ATOM 656 N N . TRP A 1 84 ? 21.811 -0.601 -33.035 1.00 87.12 84 TRP A N 1
ATOM 657 C CA . TRP A 1 84 ? 20.726 0.376 -32.940 1.00 87.12 84 TRP A CA 1
ATOM 658 C C . TRP A 1 84 ? 20.049 0.748 -34.276 1.00 87.12 84 TRP A C 1
ATOM 660 O O . TRP A 1 84 ? 18.821 0.841 -34.292 1.00 87.12 84 TRP A O 1
ATOM 670 N N . PRO A 1 85 ? 20.768 0.912 -35.411 1.00 87.75 85 PRO A N 1
ATOM 671 C CA . PRO A 1 85 ? 20.149 1.260 -36.694 1.00 87.75 85 PRO A CA 1
ATOM 672 C C . PRO A 1 85 ? 19.183 0.200 -37.245 1.00 87.75 85 PRO A C 1
ATOM 674 O O . PRO A 1 85 ? 18.361 0.516 -38.100 1.00 87.75 85 PRO A O 1
ATOM 677 N N . PHE A 1 86 ? 19.270 -1.045 -36.768 1.00 83.69 86 PHE A N 1
ATOM 678 C CA . PHE A 1 86 ? 18.419 -2.155 -37.209 1.00 83.69 86 PHE A CA 1
ATOM 679 C C . PHE A 1 86 ? 17.144 -2.307 -36.365 1.00 83.69 86 PHE A C 1
ATOM 681 O O . PHE A 1 86 ? 16.270 -3.109 -36.698 1.00 83.69 86 PHE A O 1
ATOM 688 N N . VAL A 1 87 ? 17.006 -1.532 -35.285 1.00 81.12 87 VAL A N 1
ATOM 689 C CA . VAL A 1 87 ? 15.830 -1.557 -34.411 1.00 81.12 87 VAL A CA 1
ATOM 690 C C . VAL A 1 87 ? 14.750 -0.643 -34.993 1.00 81.12 87 VAL A C 1
ATOM 692 O O . VAL A 1 87 ? 14.792 0.577 -34.837 1.00 81.12 87 VAL A O 1
ATOM 695 N N . SER A 1 88 ? 13.746 -1.223 -35.652 1.00 74.19 88 SER A N 1
ATOM 696 C CA . SER A 1 88 ? 12.563 -0.471 -36.089 1.00 74.19 88 SER A CA 1
ATOM 697 C C . SER A 1 88 ? 11.557 -0.339 -34.939 1.00 74.19 88 SER A C 1
ATOM 699 O O . SER A 1 88 ? 11.043 -1.324 -34.411 1.00 74.19 88 SER A O 1
ATOM 701 N N . ARG A 1 89 ? 11.264 0.897 -34.514 1.00 68.88 89 ARG A N 1
ATOM 702 C CA . ARG A 1 89 ? 10.192 1.183 -33.543 1.00 68.88 89 ARG A CA 1
ATOM 703 C C . ARG A 1 89 ? 8.862 1.356 -34.269 1.00 68.88 89 ARG A C 1
ATOM 705 O O . ARG A 1 89 ? 8.327 2.460 -34.326 1.00 68.88 89 ARG A O 1
ATOM 712 N N . ASN A 1 90 ? 8.304 0.276 -34.799 1.00 66.56 90 ASN A N 1
ATOM 713 C CA . ASN A 1 90 ? 6.911 0.312 -35.231 1.00 66.56 90 ASN A CA 1
ATOM 714 C C . ASN A 1 90 ? 6.019 0.137 -33.995 1.00 66.56 90 ASN A C 1
ATOM 716 O O . ASN A 1 90 ? 5.845 -0.967 -33.488 1.00 66.56 90 ASN A O 1
ATOM 720 N N . ARG A 1 91 ? 5.489 1.252 -33.484 1.00 60.22 91 ARG A N 1
ATOM 721 C CA . ARG A 1 91 ? 4.353 1.271 -32.555 1.00 60.22 91 ARG A CA 1
ATOM 722 C C . ARG A 1 91 ? 3.097 1.558 -33.371 1.00 60.22 91 ARG A C 1
ATOM 724 O O . ARG A 1 91 ? 2.831 2.715 -33.682 1.00 60.22 91 ARG A O 1
ATOM 731 N N . THR A 1 92 ? 2.385 0.505 -33.749 1.00 49.78 92 THR A N 1
ATOM 732 C CA . THR A 1 92 ? 0.957 0.575 -34.096 1.00 49.78 92 THR A CA 1
ATOM 733 C C . THR A 1 92 ? 0.139 0.228 -32.872 1.00 49.78 92 THR A C 1
ATOM 735 O O . THR A 1 92 ? 0.528 -0.760 -32.208 1.00 49.78 92 THR A O 1
#

Mean predicted aligned error: 20.02 Å

Organism: NCBI:txid132261

Foldseek 3Di:
DDDDDDDDDDDDDDDDPPPPPPDPPFDQDPVRDGDDDPDPVRVVCVVVVVVPDPPPDPPPPPPVCPVVVVVVVVCVVCVVVVVNVVDDPDDD

Secondary structure (DSSP, 8-state):
-----------------------PPP---TTS-----SSHHHHHHHHHHHHTS----------S-HHHHHHHHHHHHHHHTT-GGG------

Radius of gyration: 33.43 Å; Cα contacts (8 Å, |Δi|>4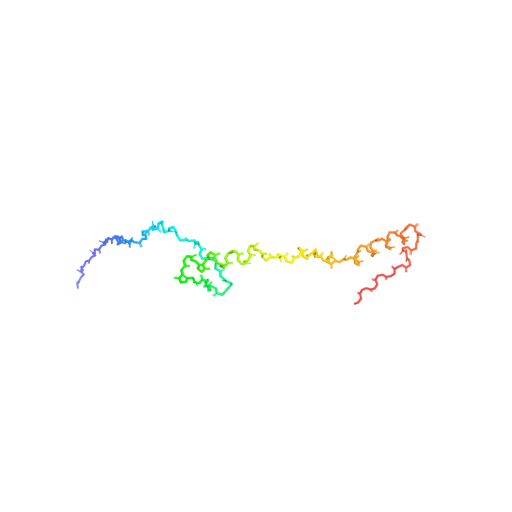): 13; chains: 1; bounding box: 77×67×64 Å

pLDDT: mean 70.53, std 16.73, range [35.5, 92.19]